Protein AF-A0A821U8U6-F1 (afdb_monomer_lite)

Secondary structure (DSSP, 8-state):
----SS-SSSS-SPP-S-TTSTTSTT---TT---S---------HHHHHHHHHHHHHHHHHTT-EEEES----S---HHHHHHHHHHTT--S-EEEEES-SS--HHHHHHHHHSTTEEEEEGGG--HHHHHHSSEEEEEHHHHHHHHHHHHHHHH---TTTTSPPPPPP-

Sequence (170 aa):
MRSKPWPQKGTGRARHKSRFGPQWKGGYKVNGPKGPTSFFYVLPKEKRIEGLCTALTVKLHQNDVHFVDSFDLPTHQPTYLQELVEDRFWGPSILFVDDTDIMPHNIMFATAKTEGFTLMPVYGLNVYSILKHTTLVLTIRALNKIEKKLLHALHSYDTQKDQPPPPDEP

Structure (mmCIF, N/CA/C/O backbone):
data_AF-A0A821U8U6-F1
#
_entry.id   AF-A0A821U8U6-F1
#
loop_
_atom_site.group_PDB
_atom_site.id
_atom_site.type_symbol
_atom_site.label_atom_id
_atom_site.label_alt_id
_atom_site.label_comp_id
_atom_site.label_asym_id
_atom_site.label_entity_id
_atom_site.label_seq_id
_atom_site.pdbx_PDB_ins_code
_atom_site.Cartn_x
_atom_site.Cartn_y
_atom_site.Cartn_z
_atom_site.occupancy
_atom_site.B_iso_or_equiv
_atom_site.auth_seq_id
_atom_site.auth_comp_id
_atom_site.auth_asym_id
_atom_site.auth_atom_id
_atom_site.pdbx_PDB_model_num
ATOM 1 N N . MET A 1 1 ? 19.363 23.523 -42.245 1.00 48.97 1 MET A N 1
ATOM 2 C CA . MET A 1 1 ? 20.259 22.466 -42.777 1.00 48.97 1 MET A CA 1
ATOM 3 C C . MET A 1 1 ? 21.262 22.022 -41.715 1.00 48.97 1 MET A C 1
ATOM 5 O O . MET A 1 1 ? 21.926 22.864 -41.121 1.00 48.97 1 MET A O 1
ATOM 9 N N . ARG A 1 2 ? 21.373 20.710 -41.454 1.00 62.66 2 ARG A N 1
ATOM 10 C CA . ARG A 1 2 ? 22.468 20.119 -40.661 1.00 62.66 2 ARG A CA 1
ATOM 11 C C . ARG A 1 2 ? 23.765 20.246 -41.468 1.00 62.66 2 ARG A C 1
ATOM 13 O O . ARG A 1 2 ? 24.048 19.388 -42.293 1.00 62.66 2 ARG A O 1
ATOM 20 N N . SER A 1 3 ? 24.509 21.331 -41.271 1.00 76.50 3 SER A N 1
ATOM 21 C CA . SER A 1 3 ? 25.796 21.533 -41.943 1.00 76.50 3 SER A CA 1
ATOM 22 C C . SER A 1 3 ? 26.953 20.990 -41.104 1.00 76.50 3 SER A C 1
ATOM 24 O O . SER A 1 3 ? 26.891 20.967 -39.868 1.00 76.50 3 SER A O 1
ATOM 26 N N . LYS A 1 4 ? 28.007 20.540 -41.787 1.00 89.00 4 LYS A N 1
ATOM 27 C CA . LYS A 1 4 ? 29.248 20.094 -41.158 1.00 89.00 4 LYS A CA 1
ATOM 28 C C . LYS A 1 4 ? 29.946 21.310 -40.529 1.00 89.00 4 LYS A C 1
ATOM 30 O O . LYS A 1 4 ? 30.098 22.310 -41.224 1.00 89.00 4 LYS A O 1
ATOM 35 N N . PRO A 1 5 ? 30.400 21.246 -39.262 1.00 90.44 5 PRO A N 1
ATOM 36 C CA . PRO A 1 5 ? 31.021 22.401 -38.609 1.00 90.44 5 PRO A CA 1
ATOM 37 C C . PRO A 1 5 ? 32.270 22.930 -39.332 1.00 90.44 5 PRO A C 1
ATOM 39 O O . PRO A 1 5 ? 32.496 24.133 -39.357 1.00 90.44 5 PRO A O 1
ATOM 42 N N . TRP A 1 6 ? 33.075 22.035 -39.915 1.00 92.62 6 TRP A N 1
ATOM 43 C CA . TRP A 1 6 ? 34.264 22.363 -40.710 1.00 92.62 6 TRP A CA 1
ATOM 44 C C . TRP A 1 6 ? 34.647 21.210 -41.657 1.00 92.62 6 TRP A C 1
ATOM 46 O O . TRP A 1 6 ? 34.217 20.069 -41.437 1.00 92.62 6 TRP A O 1
ATOM 56 N N . PRO A 1 7 ? 35.449 21.460 -42.714 1.00 92.44 7 PRO A N 1
ATOM 57 C CA . PRO A 1 7 ? 35.936 20.413 -43.615 1.00 92.44 7 PRO A CA 1
ATOM 58 C C . PRO A 1 7 ? 36.752 19.336 -42.885 1.00 92.44 7 PRO A C 1
ATOM 60 O O . PRO A 1 7 ? 37.287 19.543 -41.802 1.00 92.44 7 PRO A O 1
ATOM 63 N N . GLN A 1 8 ? 36.837 18.139 -43.478 1.00 92.56 8 GLN A N 1
ATOM 64 C CA . GLN A 1 8 ? 37.474 16.973 -42.837 1.00 92.56 8 GLN A CA 1
ATOM 65 C C . GLN A 1 8 ? 38.983 17.146 -42.599 1.00 92.56 8 GLN A C 1
ATOM 67 O O . GLN A 1 8 ? 39.540 16.504 -41.709 1.00 92.56 8 GLN A O 1
ATOM 72 N N . LYS A 1 9 ? 39.639 17.948 -43.440 1.00 94.25 9 LYS A N 1
ATOM 73 C CA . LYS A 1 9 ? 41.087 18.164 -43.486 1.00 94.25 9 LYS A CA 1
ATOM 74 C C . LYS A 1 9 ? 41.363 19.672 -43.556 1.00 94.25 9 LYS A C 1
ATOM 76 O O . LYS A 1 9 ? 40.482 20.428 -43.959 1.00 94.25 9 LYS A O 1
ATOM 81 N N . GLY A 1 10 ? 42.571 20.083 -43.171 1.00 93.81 10 GLY A N 1
ATOM 82 C CA . GLY A 1 10 ? 43.058 21.465 -43.297 1.00 93.81 10 GLY A CA 1
ATOM 83 C C . GLY A 1 10 ? 42.892 22.349 -42.055 1.00 93.81 10 GLY A C 1
ATOM 84 O O . GLY A 1 10 ? 43.559 23.367 -41.964 1.00 93.81 10 GLY A O 1
ATOM 85 N N . THR A 1 11 ? 42.067 21.964 -41.075 1.00 91.94 11 THR A N 1
ATOM 86 C CA . THR A 1 11 ? 41.800 22.805 -39.888 1.00 91.94 11 THR A CA 1
ATOM 87 C C . THR A 1 11 ? 42.586 22.427 -38.632 1.00 91.94 11 THR A C 1
ATOM 89 O O . THR A 1 11 ? 42.531 23.165 -37.655 1.00 91.94 11 THR A O 1
ATOM 92 N N . GLY A 1 12 ? 43.252 21.266 -38.595 1.00 93.56 12 GLY A N 1
ATOM 93 C CA . GLY A 1 12 ? 43.961 20.768 -37.401 1.00 93.56 12 GLY A CA 1
ATOM 94 C C . GLY A 1 12 ? 43.062 20.399 -36.206 1.00 93.56 12 GLY A C 1
ATOM 95 O O . GLY A 1 12 ? 43.561 19.979 -35.168 1.00 93.56 12 GLY A O 1
ATOM 96 N N . ARG A 1 13 ? 41.733 20.530 -36.334 1.00 94.00 13 ARG A N 1
ATOM 97 C CA . ARG A 1 13 ? 40.751 20.235 -35.274 1.00 94.00 13 ARG A CA 1
ATOM 98 C C . ARG A 1 13 ? 40.264 18.785 -35.339 1.00 94.00 13 ARG A C 1
ATOM 100 O O . ARG A 1 13 ? 40.350 18.130 -36.380 1.00 94.00 13 ARG A O 1
ATOM 107 N N . ALA A 1 14 ? 39.658 18.313 -34.246 1.00 92.62 14 ALA A N 1
ATOM 108 C CA . ALA A 1 14 ? 38.955 17.031 -34.215 1.00 92.62 14 ALA A CA 1
ATOM 109 C C . ALA A 1 14 ? 37.883 16.943 -35.320 1.00 92.62 14 ALA A C 1
ATOM 111 O O . ALA A 1 14 ? 37.285 17.938 -35.736 1.00 92.62 14 ALA A O 1
ATOM 112 N N . ARG A 1 15 ? 37.646 15.737 -35.836 1.00 93.62 15 ARG A N 1
ATOM 113 C CA . ARG A 1 15 ? 36.737 15.505 -36.966 1.00 93.62 15 ARG A CA 1
ATOM 114 C C . ARG A 1 15 ? 35.298 15.397 -36.464 1.00 93.62 15 ARG A C 1
ATOM 116 O O . ARG A 1 15 ? 34.978 14.473 -35.725 1.00 93.62 15 ARG A O 1
ATOM 123 N N . HIS A 1 16 ? 34.407 16.280 -36.922 1.00 92.44 16 HIS A N 1
ATOM 124 C CA . HIS A 1 16 ? 32.980 16.210 -36.588 1.00 92.44 16 HIS A CA 1
ATOM 125 C C . HIS A 1 16 ? 32.098 16.245 -37.833 1.00 92.44 16 HIS A C 1
ATOM 127 O O . HIS A 1 16 ? 32.326 17.012 -38.767 1.00 92.44 16 HIS A O 1
ATOM 133 N N . LYS A 1 17 ? 31.054 15.411 -37.825 1.00 89.81 17 LYS A N 1
ATOM 134 C CA . LYS A 1 17 ? 30.026 15.364 -38.874 1.00 89.81 17 LYS A CA 1
ATOM 135 C C . LYS A 1 17 ? 28.857 16.313 -38.586 1.00 89.81 17 LYS A C 1
ATOM 137 O O . LYS A 1 17 ? 28.259 16.836 -39.515 1.00 89.81 17 LYS A O 1
ATOM 142 N N . SER A 1 18 ? 28.541 16.541 -37.309 1.00 88.69 18 SER A N 1
ATOM 143 C CA . SER A 1 18 ? 27.433 17.389 -36.854 1.00 88.69 18 SER A CA 1
ATOM 144 C C . SER A 1 18 ? 27.785 18.078 -35.535 1.00 88.69 18 SER A C 1
ATOM 146 O O . SER A 1 18 ? 28.498 17.497 -34.715 1.00 88.69 18 SER A O 1
ATOM 148 N N . ARG A 1 19 ? 27.253 19.289 -35.324 1.00 88.12 19 ARG A N 1
ATOM 149 C CA . ARG A 1 19 ? 27.384 20.061 -34.071 1.00 88.12 19 ARG A CA 1
ATOM 150 C C . ARG A 1 19 ? 26.462 19.593 -32.941 1.00 88.12 19 ARG A C 1
ATOM 152 O O . ARG A 1 19 ? 26.606 20.049 -31.821 1.00 88.12 19 ARG A O 1
ATOM 159 N N . PHE A 1 20 ? 25.506 18.713 -33.242 1.00 89.75 20 PHE A N 1
ATOM 160 C CA . PHE A 1 20 ? 24.545 18.198 -32.260 1.00 89.75 20 PHE A CA 1
ATOM 161 C C . PHE A 1 20 ? 24.965 16.853 -31.657 1.00 89.75 20 PHE A C 1
ATOM 163 O O . PHE A 1 20 ? 24.192 16.277 -30.905 1.00 89.75 20 PHE A O 1
ATOM 170 N N . GLY A 1 21 ? 26.139 16.320 -32.018 1.00 90.38 21 GLY A N 1
ATOM 171 C CA . GLY A 1 21 ? 26.635 15.051 -31.475 1.00 90.38 21 GLY A CA 1
ATOM 172 C C . GLY A 1 21 ? 26.774 15.074 -29.945 1.00 90.38 21 GLY A C 1
ATOM 173 O O . GLY A 1 21 ? 26.917 16.153 -29.375 1.00 90.38 21 GLY A O 1
ATOM 174 N N . PRO A 1 22 ? 26.780 13.911 -29.276 1.00 93.31 22 PRO A N 1
ATOM 175 C CA . PRO A 1 22 ? 26.769 13.819 -27.815 1.00 93.31 22 PRO A CA 1
ATOM 176 C C . PRO A 1 22 ? 28.032 14.383 -27.158 1.00 93.31 22 PRO A C 1
ATOM 178 O O . PRO A 1 22 ? 28.018 14.729 -25.985 1.00 93.31 22 PRO A O 1
ATOM 181 N N . GLN A 1 23 ? 29.124 14.491 -27.917 1.00 91.62 23 GLN A N 1
ATOM 182 C CA . GLN A 1 23 ? 30.379 15.083 -27.467 1.00 91.62 23 GLN A CA 1
ATOM 183 C C . GLN A 1 23 ? 30.345 16.620 -27.398 1.00 91.62 23 GLN A C 1
ATOM 185 O O . GLN A 1 23 ? 31.275 17.231 -26.882 1.00 91.62 23 GLN A O 1
ATOM 190 N N . TRP A 1 24 ? 29.315 17.258 -27.961 1.00 91.69 24 TRP A N 1
ATOM 191 C CA . TRP A 1 24 ? 29.155 18.710 -27.954 1.00 91.69 24 TRP A CA 1
ATOM 192 C C . TRP A 1 24 ? 28.317 19.170 -26.759 1.00 91.69 24 TRP A C 1
ATOM 194 O O . TRP A 1 24 ? 27.338 18.525 -26.382 1.00 91.69 24 TRP A O 1
ATOM 204 N N . LYS A 1 25 ? 28.643 20.343 -26.202 1.00 91.12 25 LYS A N 1
ATOM 205 C CA . LYS A 1 25 ? 27.812 20.998 -25.182 1.00 91.12 25 LYS A CA 1
ATOM 206 C C . LYS A 1 25 ? 26.441 21.340 -25.785 1.00 91.12 25 LYS A C 1
ATOM 208 O O . LYS A 1 25 ? 26.375 22.059 -26.778 1.00 91.12 25 LYS A O 1
ATOM 213 N N . GLY A 1 26 ? 25.363 20.814 -25.199 1.00 89.56 26 GLY A N 1
ATOM 214 C CA . GLY A 1 26 ? 23.999 20.947 -25.737 1.00 89.56 26 GLY A CA 1
ATOM 215 C C . GLY A 1 26 ? 23.667 19.993 -26.896 1.00 89.56 26 GLY A C 1
ATOM 216 O O . GLY A 1 26 ? 22.674 20.201 -27.590 1.00 89.56 26 GLY A O 1
ATOM 217 N N . GLY A 1 27 ? 24.497 18.971 -27.135 1.00 90.62 27 GLY A N 1
ATOM 218 C CA . GLY A 1 27 ? 24.205 17.884 -28.071 1.00 90.62 27 GLY A CA 1
ATOM 219 C C . GLY A 1 27 ? 23.151 16.896 -27.554 1.00 90.62 27 GLY A C 1
ATOM 220 O O . GLY A 1 27 ? 22.676 16.999 -26.423 1.00 90.62 27 GLY A O 1
ATOM 221 N N . TYR A 1 28 ? 22.774 15.918 -28.382 1.00 90.38 28 TYR A N 1
ATOM 222 C CA . TYR A 1 28 ? 21.805 14.893 -27.980 1.00 90.38 28 TYR A CA 1
ATOM 223 C C . TYR A 1 28 ? 22.389 13.918 -26.947 1.00 90.38 28 TYR A C 1
ATOM 225 O O . TYR A 1 28 ? 23.572 13.583 -26.976 1.00 90.38 28 TYR A O 1
ATOM 233 N N . LYS A 1 29 ? 21.536 13.395 -26.061 1.00 92.06 29 LYS A N 1
ATOM 234 C CA . LYS A 1 29 ? 21.890 12.329 -25.114 1.00 92.06 29 LYS A CA 1
ATOM 235 C C . LYS A 1 29 ? 21.738 10.968 -25.803 1.00 92.06 29 LYS A C 1
ATOM 237 O O . LYS A 1 29 ? 20.644 10.643 -26.246 1.00 92.06 29 LYS A O 1
ATOM 242 N N . VAL A 1 30 ? 22.820 10.183 -25.905 1.00 91.81 30 VAL A N 1
ATOM 243 C CA . VAL A 1 30 ? 22.817 8.876 -26.610 1.00 91.81 30 VAL A CA 1
ATOM 244 C C . VAL A 1 30 ? 21.866 7.882 -25.941 1.00 91.81 30 VAL A C 1
ATOM 246 O O . VAL A 1 30 ? 20.974 7.343 -26.589 1.00 91.81 30 VAL A O 1
ATOM 249 N N . ASN A 1 31 ? 22.022 7.700 -24.628 1.00 92.00 31 ASN A N 1
ATOM 250 C CA . ASN A 1 31 ? 21.205 6.801 -23.815 1.00 92.00 31 ASN A CA 1
ATOM 251 C C . ASN A 1 31 ? 20.353 7.633 -22.850 1.00 92.00 31 ASN A C 1
ATOM 253 O O . ASN A 1 31 ? 20.643 7.747 -21.659 1.00 92.00 31 ASN A O 1
ATOM 257 N N . GLY A 1 32 ? 19.351 8.314 -23.400 1.00 90.94 32 GLY A N 1
ATOM 258 C CA . GLY A 1 32 ? 18.317 9.000 -22.628 1.00 90.94 32 GLY A CA 1
ATOM 259 C C . GLY A 1 32 ? 17.036 8.167 -22.528 1.00 90.94 32 GLY A C 1
ATOM 260 O O . GLY A 1 32 ? 16.863 7.224 -23.304 1.00 90.94 32 GLY A O 1
ATOM 261 N N . PRO A 1 33 ? 16.120 8.520 -21.611 1.00 93.38 33 PRO A N 1
ATOM 262 C CA . PRO A 1 33 ? 14.768 7.974 -21.638 1.00 93.38 33 PRO A CA 1
ATOM 263 C C . PRO A 1 33 ? 14.125 8.305 -22.992 1.00 93.38 33 PRO A C 1
ATOM 265 O O . PRO A 1 33 ? 14.164 9.451 -23.440 1.00 93.38 33 PRO A O 1
ATOM 268 N N . LYS A 1 34 ? 13.581 7.290 -23.670 1.00 88.19 34 LYS A N 1
ATOM 269 C CA . LYS A 1 34 ? 13.085 7.408 -25.054 1.00 88.19 34 LYS A CA 1
ATOM 270 C C . LYS A 1 34 ? 11.612 7.835 -25.161 1.00 88.19 34 LYS A C 1
ATOM 272 O O . LYS A 1 34 ? 11.053 7.803 -26.249 1.00 88.19 34 LYS A O 1
ATOM 277 N N . GLY A 1 35 ? 10.994 8.250 -24.059 1.00 89.75 35 GLY A N 1
ATOM 278 C CA . GLY A 1 35 ? 9.573 8.587 -23.973 1.00 89.75 35 GLY A CA 1
ATOM 279 C C . GLY A 1 35 ? 8.983 8.116 -22.642 1.00 89.75 35 GLY A C 1
ATOM 280 O O . GLY A 1 35 ? 9.745 7.696 -21.765 1.00 89.75 35 GLY A O 1
ATOM 281 N N . PRO A 1 36 ? 7.652 8.174 -22.475 1.00 94.12 36 PRO A N 1
ATOM 282 C CA . PRO A 1 36 ? 6.999 7.589 -21.314 1.00 94.12 36 PRO A CA 1
ATOM 283 C C . PRO A 1 36 ? 7.124 6.061 -21.369 1.00 94.12 36 PRO A C 1
ATOM 285 O O . PRO A 1 36 ? 6.705 5.426 -22.334 1.00 94.12 36 PRO A O 1
ATOM 288 N N . THR A 1 37 ? 7.718 5.466 -20.338 1.00 92.50 37 THR A N 1
ATOM 289 C CA . THR A 1 37 ? 7.844 4.010 -20.197 1.00 92.50 37 THR A CA 1
ATOM 290 C C . THR A 1 37 ? 6.854 3.503 -19.156 1.00 92.50 37 THR A C 1
ATOM 292 O O . THR A 1 37 ? 6.904 3.937 -18.005 1.00 92.50 37 THR A O 1
ATOM 295 N N . SER A 1 38 ? 5.978 2.571 -19.535 1.00 94.06 38 SER A N 1
ATOM 296 C CA . SER A 1 38 ? 5.085 1.877 -18.602 1.00 94.06 38 SER A CA 1
ATOM 297 C C . SER A 1 38 ? 5.755 0.624 -18.037 1.00 94.06 38 SER A C 1
ATOM 299 O O . SER A 1 38 ? 6.229 -0.213 -18.801 1.00 94.06 38 SER A O 1
ATOM 301 N N . PHE A 1 39 ? 5.718 0.451 -16.716 1.00 94.88 39 PHE A N 1
ATOM 302 C CA . PHE A 1 39 ? 6.197 -0.755 -16.021 1.00 94.88 39 PHE A CA 1
ATOM 303 C C . PHE A 1 39 ? 5.043 -1.696 -15.637 1.00 94.88 39 PHE A C 1
ATOM 305 O O . PHE A 1 39 ? 5.064 -2.321 -14.581 1.00 94.88 39 PHE A O 1
ATOM 312 N N . PHE A 1 40 ? 3.993 -1.750 -16.458 1.00 96.19 40 PHE A N 1
ATOM 313 C CA . PHE A 1 40 ? 2.806 -2.552 -16.174 1.00 96.19 40 PHE A CA 1
ATOM 314 C C . PHE A 1 40 ? 3.070 -4.039 -16.434 1.00 96.19 40 PHE A C 1
ATOM 316 O O . PHE A 1 40 ? 3.490 -4.417 -17.526 1.00 96.19 40 PHE A O 1
ATOM 323 N N . TYR A 1 41 ? 2.777 -4.876 -15.443 1.00 96.44 41 TYR A N 1
ATOM 324 C CA . TYR A 1 41 ? 2.709 -6.327 -15.578 1.00 96.44 41 TYR A CA 1
ATOM 325 C C . TYR A 1 41 ? 1.707 -6.886 -14.561 1.00 96.44 41 TYR A C 1
ATOM 327 O O . TYR A 1 41 ? 1.492 -6.299 -13.498 1.00 96.44 41 TYR A O 1
ATOM 335 N N . VAL A 1 42 ? 1.073 -8.014 -14.887 1.00 95.50 42 VAL A N 1
ATOM 336 C CA . VAL A 1 42 ? 0.065 -8.652 -14.028 1.00 95.50 42 VAL A CA 1
ATOM 337 C C . VAL A 1 42 ? 0.672 -9.870 -13.344 1.00 95.50 42 VAL A C 1
ATOM 339 O O . VAL A 1 42 ? 1.208 -10.758 -14.000 1.00 95.50 42 VAL A O 1
ATOM 342 N N . LEU A 1 43 ? 0.560 -9.924 -12.017 1.00 94.88 43 LEU A N 1
ATOM 343 C CA . LEU A 1 43 ? 0.967 -11.086 -11.230 1.00 94.88 43 LEU A CA 1
ATOM 344 C C . LEU A 1 43 ? -0.086 -12.207 -11.303 1.00 94.88 43 LEU A C 1
ATOM 346 O O . LEU A 1 43 ? -1.292 -11.914 -11.247 1.00 94.88 43 LEU A O 1
ATOM 350 N N . PRO A 1 44 ? 0.341 -13.487 -11.325 1.00 93.06 44 PRO A N 1
ATOM 351 C CA . PRO A 1 44 ? -0.565 -14.622 -11.194 1.00 93.06 44 PRO A CA 1
ATOM 352 C C . PRO A 1 44 ? -1.495 -14.466 -9.987 1.00 93.06 44 PRO A C 1
ATOM 354 O O . PRO A 1 44 ? -1.104 -13.957 -8.933 1.00 93.06 44 PRO A O 1
ATOM 357 N N . LYS A 1 45 ? -2.751 -14.893 -10.141 1.00 90.38 45 LYS A N 1
ATOM 358 C CA . LYS A 1 45 ? -3.775 -14.792 -9.089 1.00 90.38 45 LYS A CA 1
ATOM 359 C C . LYS A 1 45 ? -3.336 -15.503 -7.803 1.00 90.38 45 LYS A C 1
ATOM 361 O O . LYS A 1 45 ? -3.448 -14.918 -6.732 1.00 90.38 45 LYS A O 1
ATOM 366 N N . GLU A 1 46 ? -2.772 -16.701 -7.930 1.00 90.88 46 GLU A N 1
ATOM 367 C CA . GLU A 1 46 ? -2.258 -17.519 -6.821 1.00 90.88 46 GLU A CA 1
ATOM 368 C C . GLU A 1 46 ? -1.237 -16.749 -5.972 1.00 90.88 46 GLU A C 1
ATOM 370 O O . GLU A 1 46 ? -1.391 -16.645 -4.759 1.00 90.88 46 GLU A O 1
ATOM 375 N N . LYS A 1 47 ? -0.260 -16.094 -6.616 1.00 94.19 47 LYS A N 1
ATOM 376 C CA . LYS A 1 47 ? 0.774 -15.305 -5.927 1.00 94.19 47 LYS A CA 1
ATOM 377 C C . LYS A 1 47 ? 0.207 -14.100 -5.182 1.00 94.19 47 LYS A C 1
ATOM 379 O O . LYS A 1 47 ? 0.690 -13.753 -4.108 1.00 94.19 47 LYS A O 1
ATOM 384 N N . ARG A 1 48 ? -0.836 -13.465 -5.725 1.00 94.50 48 ARG A N 1
ATOM 385 C CA . ARG A 1 48 ? -1.530 -12.357 -5.048 1.00 94.50 48 ARG A CA 1
ATOM 386 C C . ARG A 1 48 ? -2.285 -12.831 -3.806 1.00 94.50 48 ARG A C 1
ATOM 388 O O . ARG A 1 48 ? -2.259 -12.141 -2.792 1.00 94.50 48 ARG A O 1
ATOM 395 N N . ILE A 1 49 ? -2.927 -13.998 -3.880 1.00 94.75 49 ILE A N 1
ATOM 396 C CA . ILE A 1 49 ? -3.640 -14.610 -2.749 1.00 94.75 49 ILE A CA 1
ATOM 397 C C . ILE A 1 49 ? -2.645 -15.024 -1.661 1.00 94.75 49 ILE A C 1
ATOM 399 O O . ILE A 1 49 ? -2.818 -14.642 -0.508 1.00 94.75 49 ILE A O 1
ATOM 403 N N . GLU A 1 50 ? -1.574 -15.727 -2.037 1.00 95.25 50 GLU A N 1
ATOM 404 C CA . GLU A 1 50 ? -0.493 -16.145 -1.136 1.00 95.25 50 GLU A CA 1
ATOM 405 C C . GLU A 1 50 ? 0.115 -14.946 -0.394 1.00 95.25 50 GLU A C 1
ATOM 407 O O . GLU A 1 50 ? 0.278 -14.982 0.826 1.00 95.25 50 GLU A O 1
ATOM 412 N N . GLY A 1 51 ? 0.371 -13.842 -1.106 1.00 96.56 51 GLY A N 1
ATOM 413 C CA . GLY A 1 51 ? 0.857 -12.603 -0.500 1.00 96.56 51 GLY A CA 1
ATOM 414 C C . GLY A 1 51 ? -0.115 -12.003 0.520 1.00 96.56 51 GLY A C 1
ATOM 415 O O . GLY A 1 51 ? 0.320 -11.530 1.569 1.00 96.56 51 GLY A O 1
ATOM 416 N N . LEU A 1 52 ? -1.426 -12.058 0.261 1.00 96.44 52 LEU A N 1
ATOM 417 C CA . LEU A 1 52 ? -2.433 -11.560 1.201 1.00 96.44 52 LEU A CA 1
ATOM 418 C C . LEU A 1 52 ? -2.537 -12.445 2.452 1.00 96.44 52 LEU A C 1
ATOM 420 O O . LEU A 1 52 ? -2.522 -11.920 3.563 1.00 96.44 52 LEU A O 1
ATOM 424 N N . CYS A 1 53 ? -2.570 -13.771 2.287 1.00 96.44 53 CYS A N 1
ATOM 425 C CA . CYS A 1 53 ? -2.548 -14.718 3.406 1.00 96.44 53 CYS A CA 1
ATOM 426 C C . CYS A 1 53 ? -1.294 -14.533 4.270 1.00 96.44 53 CYS A C 1
ATOM 428 O O . CYS A 1 53 ? -1.382 -14.494 5.497 1.00 96.44 53 CYS A O 1
ATOM 430 N N . THR A 1 54 ? -0.135 -14.357 3.632 1.00 97.44 54 THR A N 1
ATOM 431 C CA . THR A 1 54 ? 1.136 -14.127 4.326 1.00 97.44 54 THR A CA 1
ATOM 432 C C . THR A 1 54 ? 1.104 -12.821 5.114 1.00 97.44 54 THR A C 1
ATOM 434 O O . THR A 1 54 ? 1.458 -12.814 6.287 1.00 97.44 54 THR A O 1
ATOM 437 N N . ALA A 1 55 ? 0.624 -11.726 4.516 1.00 97.50 55 ALA A N 1
ATOM 438 C CA . ALA A 1 55 ? 0.527 -10.434 5.196 1.00 97.50 55 ALA A CA 1
ATOM 439 C C . ALA A 1 55 ? -0.375 -10.492 6.441 1.00 97.50 55 ALA A C 1
ATOM 441 O O . ALA A 1 55 ? 0.002 -9.982 7.495 1.00 97.50 55 ALA A O 1
ATOM 442 N N . LEU A 1 56 ? -1.534 -11.155 6.342 1.00 96.75 56 LEU A N 1
ATOM 443 C CA . LEU A 1 56 ? -2.437 -11.363 7.479 1.00 96.75 56 LEU A CA 1
ATOM 444 C C . LEU A 1 56 ? -1.799 -12.242 8.564 1.00 96.75 56 LEU A C 1
ATOM 446 O O . LEU A 1 56 ? -1.888 -11.919 9.745 1.00 96.75 56 LEU A O 1
ATOM 450 N N . THR A 1 57 ? -1.108 -13.313 8.165 1.00 97.44 57 THR A N 1
ATOM 451 C CA . THR A 1 57 ? -0.410 -14.221 9.091 1.00 97.44 57 THR A CA 1
ATOM 452 C C . THR A 1 57 ? 0.700 -13.499 9.849 1.00 97.44 57 THR A C 1
ATOM 454 O O . THR A 1 57 ? 0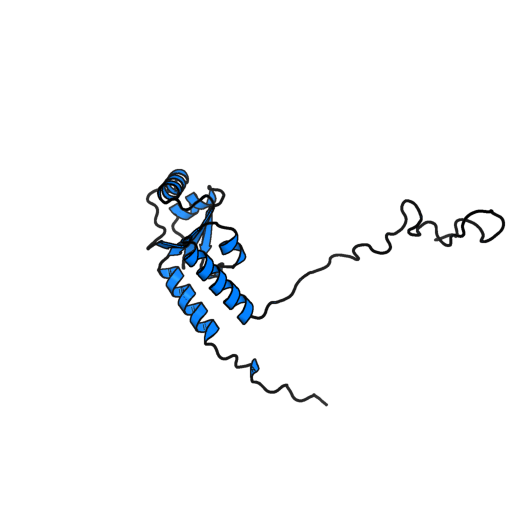.820 -13.656 11.061 1.00 97.44 57 THR A O 1
ATOM 457 N N . VAL A 1 58 ? 1.491 -12.673 9.156 1.00 97.81 58 VAL A N 1
ATOM 458 C CA . VAL A 1 58 ? 2.563 -11.877 9.768 1.00 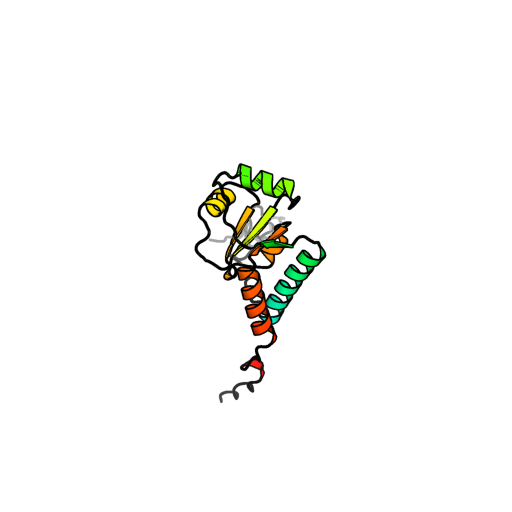97.81 58 VAL A CA 1
ATOM 459 C C . VAL A 1 58 ? 1.990 -10.899 10.786 1.00 97.81 58 VAL A C 1
ATOM 461 O O . VAL A 1 58 ? 2.472 -10.864 11.914 1.00 97.81 58 VAL A O 1
ATOM 464 N N . LYS A 1 59 ? 0.931 -10.163 10.428 1.00 97.19 59 LYS A N 1
ATOM 465 C CA . LYS A 1 59 ? 0.280 -9.237 11.359 1.00 97.19 59 LYS A CA 1
ATOM 466 C C . LYS A 1 59 ? -0.264 -9.953 12.592 1.00 97.19 59 LYS A C 1
ATOM 468 O O . LYS A 1 59 ? -0.092 -9.462 13.702 1.00 97.19 59 LYS A O 1
ATOM 473 N N . LEU A 1 60 ? -0.869 -11.128 12.418 1.00 96.94 60 LEU A N 1
ATOM 474 C CA . LEU A 1 60 ? -1.355 -11.926 13.540 1.00 96.94 60 LEU A CA 1
ATOM 475 C C . LEU A 1 60 ? -0.202 -12.392 14.441 1.00 96.94 60 LEU A C 1
ATOM 477 O O . LEU A 1 60 ? -0.279 -12.247 15.654 1.00 96.94 60 LEU A O 1
ATOM 481 N N . HIS A 1 61 ? 0.886 -12.899 13.857 1.00 97.69 61 HIS A N 1
ATOM 482 C CA . HIS A 1 61 ? 2.061 -13.355 14.605 1.00 97.69 61 HIS A CA 1
ATOM 483 C C . HIS A 1 61 ? 2.772 -12.210 15.349 1.00 97.69 61 HIS A C 1
ATOM 485 O O . HIS A 1 61 ? 3.407 -12.431 16.378 1.00 97.69 61 HIS A O 1
ATOM 491 N N . GLN A 1 62 ? 2.683 -10.983 14.836 1.00 96.56 62 GLN A N 1
ATOM 492 C CA . GLN A 1 62 ? 3.206 -9.779 15.487 1.00 96.56 62 GLN A CA 1
ATOM 493 C C . GLN A 1 62 ? 2.275 -9.231 16.582 1.00 96.56 62 GLN A C 1
ATOM 495 O O . GLN A 1 62 ? 2.678 -8.332 17.307 1.00 96.56 62 GLN A O 1
ATOM 500 N N . ASN A 1 63 ? 1.078 -9.807 16.755 1.00 96.00 63 ASN A N 1
ATOM 501 C CA . ASN A 1 63 ? -0.007 -9.284 17.595 1.00 96.00 63 ASN A CA 1
ATOM 502 C C . ASN A 1 63 ? -0.523 -7.897 17.159 1.00 96.00 63 ASN A C 1
ATOM 504 O O . ASN A 1 63 ? -1.137 -7.188 17.949 1.00 96.00 63 ASN A O 1
ATOM 508 N N . ASP A 1 64 ? -0.342 -7.559 15.881 1.00 96.50 64 ASP A N 1
ATOM 509 C CA . ASP A 1 64 ? -0.739 -6.289 15.259 1.00 96.50 64 ASP A CA 1
ATOM 510 C C . ASP A 1 64 ? -2.138 -6.362 14.606 1.00 96.50 64 ASP A C 1
ATOM 512 O O . ASP A 1 64 ? -2.519 -5.495 13.814 1.00 96.50 64 ASP A O 1
ATOM 516 N N . VAL A 1 65 ? -2.902 -7.429 14.865 1.00 96.69 65 VAL A N 1
ATOM 517 C CA . VAL A 1 65 ? -4.291 -7.580 14.400 1.00 96.69 65 VAL A CA 1
ATOM 518 C C . VAL A 1 65 ? -5.230 -7.568 15.588 1.00 96.69 65 VAL A C 1
ATOM 520 O O . VAL A 1 65 ? -5.060 -8.339 16.533 1.00 96.69 65 VAL A O 1
ATOM 523 N N . HIS A 1 66 ? -6.280 -6.760 15.494 1.00 96.75 66 HIS A N 1
ATOM 524 C CA . HIS A 1 66 ? -7.350 -6.725 16.479 1.00 96.75 66 HIS A CA 1
ATOM 525 C C . HIS A 1 66 ? -8.712 -6.903 15.817 1.00 96.75 66 HIS A C 1
ATOM 527 O O . HIS A 1 66 ? -8.972 -6.400 14.723 1.00 96.75 66 HIS A O 1
ATOM 533 N N . PHE A 1 67 ? -9.593 -7.617 16.511 1.00 96.25 67 PHE A N 1
ATOM 534 C CA . PHE A 1 67 ? -10.950 -7.893 16.061 1.00 96.25 67 PHE A CA 1
ATOM 535 C C . PHE A 1 67 ? -11.940 -7.118 16.920 1.00 96.25 67 PHE A C 1
ATOM 537 O O . PHE A 1 67 ? -11.809 -7.087 18.144 1.00 96.25 67 PHE A O 1
ATOM 544 N N . VAL A 1 68 ? -12.920 -6.489 16.278 1.00 95.50 68 VAL A N 1
ATOM 545 C CA . VAL A 1 68 ? -13.978 -5.727 16.950 1.00 95.50 68 VAL A CA 1
ATOM 546 C C . VAL A 1 68 ? -15.352 -6.118 16.416 1.00 95.50 68 VAL A C 1
ATOM 548 O O . VAL A 1 68 ? -15.490 -6.565 15.278 1.00 95.50 68 VAL A O 1
ATOM 551 N N . ASP A 1 69 ? -16.391 -5.930 17.225 1.00 93.69 69 ASP A N 1
ATOM 552 C CA . ASP A 1 69 ? -17.762 -6.241 16.807 1.00 93.69 69 ASP A CA 1
ATOM 553 C C . ASP A 1 69 ? -18.305 -5.213 15.810 1.00 93.69 69 ASP A C 1
ATOM 555 O O . ASP A 1 69 ? -18.932 -5.567 14.809 1.00 93.69 69 ASP A O 1
ATOM 559 N N . SER A 1 70 ? -18.059 -3.929 16.083 1.00 93.06 70 SER A N 1
ATOM 560 C CA . SER A 1 70 ? -18.542 -2.803 15.286 1.00 93.06 70 SER A CA 1
ATOM 561 C C . SER A 1 70 ? -17.617 -1.591 15.405 1.00 93.06 70 SER A C 1
ATOM 563 O O . SER A 1 70 ? -16.798 -1.495 16.322 1.00 93.06 70 SER A O 1
ATOM 565 N N . PHE A 1 71 ? -17.774 -0.655 14.469 1.00 93.62 71 PHE A N 1
ATOM 566 C CA . PHE A 1 71 ? -17.079 0.632 14.446 1.00 93.62 71 PHE A CA 1
ATOM 567 C C . PHE A 1 71 ? -17.959 1.802 14.910 1.00 93.62 71 PHE A C 1
ATOM 569 O O . PHE A 1 71 ? -17.735 2.956 14.534 1.00 93.62 71 PHE A O 1
ATOM 576 N N . ASP A 1 72 ? -18.963 1.515 15.735 1.00 92.81 72 ASP A N 1
ATOM 577 C CA . ASP A 1 72 ? -19.839 2.538 16.289 1.00 92.81 72 ASP A CA 1
ATOM 578 C C . ASP A 1 72 ? -19.127 3.281 17.425 1.00 92.81 72 ASP A C 1
ATOM 580 O O . ASP A 1 72 ? -18.908 2.757 18.516 1.00 92.81 72 ASP A O 1
ATOM 584 N N . LEU A 1 73 ? -18.744 4.529 17.150 1.00 93.56 73 LEU A N 1
ATOM 585 C CA . LEU A 1 73 ? -18.151 5.422 18.143 1.00 93.56 73 LEU A CA 1
ATOM 586 C C . LEU A 1 73 ? -19.237 6.273 18.810 1.00 93.56 73 LEU A C 1
ATOM 588 O O . LEU A 1 73 ? -20.140 6.747 18.116 1.00 93.56 73 LEU A O 1
ATOM 592 N N . PRO A 1 74 ? -19.124 6.570 20.116 1.00 93.50 74 PRO A N 1
ATOM 593 C CA . PRO A 1 74 ? -20.072 7.437 20.816 1.00 93.50 74 PRO A CA 1
ATOM 594 C C . PRO A 1 74 ? -19.996 8.897 20.351 1.00 93.50 74 PRO A C 1
ATOM 596 O O . PRO A 1 74 ? -20.976 9.630 20.446 1.00 93.50 74 PRO A O 1
ATOM 599 N N . THR A 1 75 ? -18.837 9.328 19.845 1.00 93.69 75 THR A N 1
ATOM 600 C CA . THR A 1 75 ? -18.578 10.714 19.454 1.00 93.69 75 THR A CA 1
ATOM 601 C C . THR A 1 75 ? -17.836 10.773 18.118 1.00 93.69 75 THR A C 1
ATOM 603 O O . THR A 1 75 ? -17.114 9.850 17.754 1.00 93.69 75 THR A O 1
ATOM 606 N N . HIS A 1 76 ? -18.011 11.872 17.382 1.00 92.50 76 HIS A N 1
ATOM 607 C CA . HIS A 1 76 ? -17.390 12.113 16.068 1.00 92.50 76 HIS A CA 1
ATOM 608 C C . HIS A 1 76 ? -16.033 12.843 16.153 1.00 92.50 76 HIS A C 1
ATOM 610 O O . HIS A 1 76 ? -15.461 13.239 15.134 1.00 92.50 76 HIS A O 1
ATOM 616 N N . GLN A 1 77 ? -15.552 13.111 17.369 1.00 94.00 77 GLN A N 1
ATOM 617 C CA . GLN A 1 77 ? -14.321 13.858 17.609 1.00 94.00 77 GLN A CA 1
ATOM 618 C C . GLN A 1 77 ? -13.103 12.947 17.382 1.00 94.00 77 GLN A C 1
ATOM 620 O O . GLN A 1 77 ? -13.077 11.837 17.913 1.00 94.00 77 GLN A O 1
ATOM 625 N N . PRO A 1 78 ? -12.081 13.404 16.634 1.00 94.25 78 PRO A N 1
ATOM 626 C CA . PRO A 1 78 ? -10.883 12.608 16.367 1.00 94.25 78 PRO A CA 1
ATOM 627 C C . PRO A 1 78 ? -10.042 12.357 17.624 1.00 94.25 78 PRO A C 1
ATOM 629 O O . PRO A 1 78 ? -9.393 11.320 17.714 1.00 94.25 78 PRO A O 1
ATOM 632 N N . THR A 1 79 ? -10.098 13.264 18.605 1.00 94.75 79 THR A N 1
ATOM 633 C CA . THR A 1 79 ? -9.394 13.144 19.892 1.00 94.75 79 THR A CA 1
ATOM 634 C C . THR A 1 79 ? -9.808 11.887 20.644 1.00 94.75 79 THR A C 1
ATOM 636 O O . THR A 1 79 ? -8.952 11.136 21.084 1.00 94.75 79 THR A O 1
ATOM 639 N N . TYR A 1 80 ? -11.110 11.588 20.684 1.00 94.69 80 TYR A N 1
ATOM 640 C CA . TYR A 1 80 ? -11.624 10.377 21.323 1.00 94.69 80 TYR A CA 1
ATOM 641 C C . TYR A 1 80 ? -11.041 9.100 20.703 1.00 94.69 80 TYR A C 1
ATOM 643 O O . TYR A 1 80 ? -10.704 8.153 21.407 1.00 94.69 80 TYR A O 1
ATOM 651 N N . LEU A 1 81 ? -10.913 9.062 19.372 1.00 94.31 81 LEU A N 1
ATOM 652 C CA . LEU A 1 81 ? -10.345 7.902 18.689 1.00 94.31 81 LEU A CA 1
ATOM 653 C C . LEU A 1 81 ? -8.830 7.806 18.921 1.00 94.31 81 LEU A C 1
ATOM 655 O O . LEU A 1 81 ? -8.327 6.700 19.075 1.00 94.31 81 LEU A O 1
ATOM 659 N N . GLN A 1 82 ? -8.118 8.934 18.982 1.00 94.19 82 GLN A N 1
ATOM 660 C CA . GLN A 1 82 ? -6.690 8.970 19.315 1.00 94.19 82 GLN A CA 1
ATOM 661 C C . GLN A 1 82 ? -6.424 8.471 20.739 1.00 94.19 82 GLN A C 1
ATOM 663 O O . GLN A 1 82 ? -5.612 7.568 20.907 1.00 94.19 82 GLN A O 1
ATOM 668 N N . GLU A 1 83 ? -7.164 8.970 21.731 1.00 94.81 83 GLU A N 1
ATOM 669 C CA . GLU A 1 83 ? -7.081 8.515 23.127 1.00 94.81 83 GLU A CA 1
ATOM 670 C C . GLU A 1 83 ? -7.360 7.008 23.229 1.00 94.81 83 GLU A C 1
ATOM 672 O O . GLU A 1 83 ? -6.576 6.263 23.807 1.00 94.81 83 GLU A O 1
ATOM 677 N N . LEU A 1 84 ? -8.413 6.520 22.560 1.00 94.19 84 LEU A N 1
ATOM 678 C CA . LEU A 1 84 ? -8.746 5.092 22.524 1.00 94.19 84 LEU A CA 1
ATOM 679 C C . LEU A 1 84 ? -7.623 4.236 21.919 1.00 94.19 84 LEU A C 1
ATOM 681 O O . LEU A 1 84 ? -7.415 3.097 22.337 1.00 94.19 84 LEU A O 1
ATOM 685 N N . VAL A 1 85 ? -6.927 4.755 20.910 1.00 94.38 85 VAL A N 1
ATOM 686 C CA . VAL A 1 85 ? -5.802 4.083 20.250 1.00 94.38 85 VAL A CA 1
ATOM 687 C C . VAL A 1 85 ? -4.562 4.057 21.141 1.00 94.38 85 VAL A C 1
ATOM 689 O O . VAL A 1 85 ? -3.881 3.028 21.200 1.00 94.38 85 VAL A O 1
ATOM 692 N N . GLU A 1 86 ? -4.289 5.157 21.839 1.00 94.44 86 GLU A N 1
ATOM 693 C CA . GLU A 1 86 ? -3.188 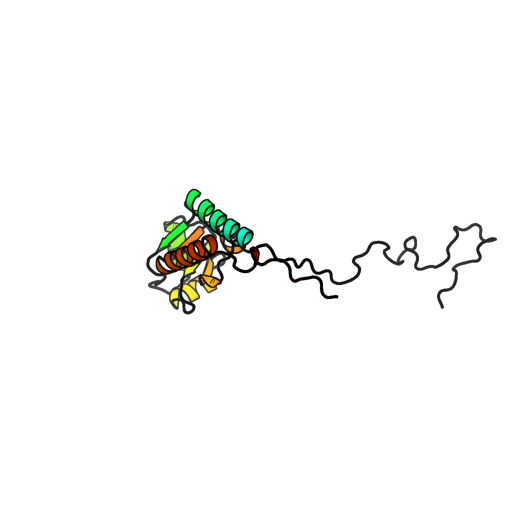5.280 22.795 1.00 94.44 86 GLU A CA 1
ATOM 694 C C . GLU A 1 86 ? -3.395 4.354 23.998 1.00 94.44 86 GLU A C 1
ATOM 696 O O . GLU A 1 86 ? -2.503 3.566 24.311 1.00 94.44 86 GLU A O 1
ATOM 701 N N . ASP A 1 87 ? -4.597 4.344 24.581 1.00 95.88 87 ASP A N 1
ATOM 702 C CA . ASP A 1 87 ? -4.970 3.484 25.713 1.00 95.88 87 ASP A CA 1
ATOM 703 C C . ASP A 1 87 ? -4.827 1.989 25.395 1.00 95.88 87 ASP A C 1
ATOM 705 O O . ASP A 1 87 ? -4.529 1.169 26.266 1.00 95.88 87 ASP A O 1
ATOM 709 N N . ARG A 1 88 ? -5.057 1.615 24.132 1.00 93.75 88 ARG A N 1
ATOM 710 C CA . ARG A 1 88 ? -4.956 0.229 23.654 1.00 93.75 88 ARG A CA 1
ATOM 711 C C . ARG A 1 88 ? -3.577 -0.128 23.109 1.00 93.75 88 ARG A C 1
ATOM 713 O O . ARG A 1 88 ? -3.370 -1.278 22.728 1.00 93.75 88 ARG A O 1
ATOM 720 N N . PHE A 1 89 ? -2.651 0.828 23.063 1.00 94.06 89 PHE A N 1
ATOM 721 C CA . PHE A 1 89 ? -1.303 0.658 22.522 1.00 94.06 89 PHE A CA 1
ATOM 722 C C . PHE A 1 89 ? -1.277 0.138 21.074 1.00 94.06 89 PHE A C 1
ATOM 724 O O . PHE A 1 89 ? -0.386 -0.614 20.687 1.00 94.06 89 PHE A O 1
ATOM 731 N N . TRP A 1 90 ? -2.230 0.569 20.240 1.00 94.06 90 TRP A N 1
ATOM 732 C CA . TRP A 1 90 ? -2.333 0.150 18.831 1.00 94.06 90 TRP A CA 1
ATOM 733 C C . TRP A 1 90 ? -1.334 0.854 17.900 1.00 94.06 90 TRP A C 1
ATOM 735 O O . TRP A 1 90 ? -1.347 0.643 16.688 1.00 94.06 90 TRP A O 1
ATOM 745 N N . GLY A 1 91 ? -0.442 1.677 18.442 1.00 91.94 91 GLY A N 1
ATOM 746 C CA . GLY A 1 91 ? 0.590 2.359 17.673 1.00 91.94 91 GLY A CA 1
ATOM 747 C C . GLY A 1 91 ? 0.062 3.506 16.798 1.00 91.94 91 GLY A C 1
ATOM 748 O O . GLY A 1 91 ? -1.119 3.847 16.826 1.00 91.94 91 GLY A O 1
ATOM 749 N N . PRO A 1 92 ? 0.954 4.139 16.017 1.00 92.19 92 PRO A N 1
ATOM 750 C CA . PRO A 1 92 ? 0.673 5.421 15.372 1.00 92.19 92 PRO A CA 1
ATOM 751 C C . PRO A 1 92 ? -0.170 5.318 14.094 1.00 92.19 92 PRO A C 1
ATOM 753 O O . PRO A 1 92 ? -0.660 6.334 13.610 1.00 92.19 92 PRO A O 1
ATOM 756 N N . SER A 1 93 ? -0.303 4.130 13.494 1.00 96.00 93 SER A N 1
ATOM 757 C CA . SER A 1 93 ? -0.970 3.977 12.196 1.00 96.00 93 SER A CA 1
ATOM 758 C C . SER A 1 93 ? -1.871 2.752 12.151 1.00 96.00 93 SER A C 1
ATOM 760 O O . SER A 1 93 ? -1.451 1.633 12.446 1.00 96.00 93 SER A O 1
ATOM 762 N N . ILE A 1 94 ? -3.125 2.962 11.764 1.00 97.19 94 ILE A N 1
ATOM 763 C CA . ILE A 1 94 ? -4.162 1.940 11.873 1.00 97.19 94 ILE A CA 1
ATOM 764 C C . ILE A 1 94 ? -4.951 1.850 10.578 1.00 97.19 94 ILE A C 1
ATOM 766 O O . ILE A 1 94 ? -5.382 2.858 10.017 1.00 97.19 94 ILE A O 1
ATOM 770 N N . LEU A 1 95 ? -5.160 0.616 10.129 1.00 97.50 95 LEU A N 1
ATOM 771 C CA . LEU A 1 95 ? -6.081 0.289 9.054 1.00 97.50 95 LEU A CA 1
ATOM 772 C C . LEU A 1 95 ? -7.350 -0.330 9.644 1.00 97.50 95 LEU A C 1
ATOM 774 O O . LEU A 1 95 ? -7.317 -1.453 10.141 1.00 97.50 95 LEU A O 1
ATOM 778 N N . PHE A 1 96 ? -8.462 0.392 9.558 1.00 96.25 96 PHE A N 1
ATOM 779 C CA . PHE A 1 96 ? -9.792 -0.087 9.921 1.00 96.25 96 PHE A CA 1
ATOM 780 C C . PHE A 1 96 ? -10.464 -0.705 8.696 1.00 96.25 96 PHE A C 1
ATOM 782 O O . PHE A 1 96 ? -10.557 -0.054 7.650 1.00 96.25 96 PHE A O 1
ATOM 789 N N . VAL A 1 97 ? -10.940 -1.947 8.815 1.00 96.69 97 VAL A N 1
ATOM 790 C CA . VAL A 1 97 ? -11.605 -2.655 7.715 1.00 96.69 97 VAL A CA 1
ATOM 791 C C . VAL A 1 97 ? -12.974 -3.170 8.123 1.00 96.69 97 VAL A C 1
ATOM 793 O O . VAL A 1 97 ? -13.091 -3.945 9.076 1.00 96.69 97 VAL A O 1
ATOM 796 N N . ASP A 1 98 ? -13.995 -2.781 7.359 1.00 95.44 98 ASP A N 1
ATOM 797 C CA . ASP A 1 98 ? -15.362 -3.286 7.511 1.00 95.44 98 ASP A CA 1
ATOM 798 C C . ASP A 1 98 ? -15.899 -3.898 6.214 1.00 95.44 98 ASP A C 1
ATOM 800 O O . ASP A 1 98 ? -15.361 -3.705 5.121 1.00 95.44 98 ASP A O 1
ATOM 804 N N . ASP A 1 99 ? -16.982 -4.652 6.343 1.00 92.81 99 ASP A N 1
ATOM 805 C CA . ASP A 1 99 ? -17.683 -5.279 5.234 1.00 92.81 99 ASP A CA 1
ATOM 806 C C . ASP A 1 99 ? -18.481 -4.280 4.374 1.00 92.81 99 ASP A C 1
ATOM 808 O O . ASP A 1 99 ? -18.535 -4.411 3.146 1.00 92.81 99 ASP A O 1
ATOM 812 N N . THR A 1 100 ? -19.116 -3.297 5.014 1.00 88.38 100 THR A N 1
ATOM 813 C CA . THR A 1 100 ? -20.058 -2.381 4.365 1.00 88.38 100 THR A CA 1
ATOM 814 C C . THR A 1 100 ? -19.356 -1.236 3.642 1.00 88.38 100 THR A C 1
ATOM 816 O O . THR A 1 100 ? -18.329 -0.729 4.079 1.00 88.38 100 THR A O 1
ATOM 819 N N . ASP A 1 101 ? -19.947 -0.786 2.532 1.00 83.06 101 ASP A N 1
ATOM 820 C CA . ASP A 1 101 ? -19.532 0.450 1.852 1.00 83.06 101 ASP A CA 1
ATOM 821 C C . ASP A 1 101 ? -19.866 1.694 2.678 1.00 83.06 101 ASP A C 1
ATOM 823 O O . ASP A 1 101 ? -19.119 2.671 2.709 1.00 83.06 101 ASP A O 1
ATOM 827 N N . ILE A 1 102 ? -21.018 1.648 3.347 1.00 86.75 102 ILE A N 1
ATOM 828 C CA . ILE A 1 102 ? -21.503 2.725 4.197 1.00 86.75 102 ILE A CA 1
ATOM 829 C C . ILE A 1 102 ? -21.008 2.437 5.608 1.00 86.75 102 ILE A C 1
ATOM 831 O O . ILE A 1 102 ? -21.499 1.531 6.284 1.00 86.75 102 ILE A O 1
ATOM 835 N N . MET A 1 103 ? -20.005 3.205 6.014 1.00 88.25 103 MET A N 1
ATOM 836 C CA . MET A 1 103 ? -19.426 3.159 7.351 1.00 88.25 103 MET A CA 1
ATOM 837 C C . MET A 1 103 ? -20.204 4.085 8.298 1.00 88.25 103 MET A C 1
ATOM 839 O O . MET A 1 103 ? -20.787 5.075 7.838 1.00 88.25 103 MET A O 1
ATOM 843 N N . PRO A 1 104 ? -20.196 3.828 9.618 1.00 92.12 104 PRO A N 1
ATOM 844 C CA . PRO A 1 104 ? -20.802 4.732 10.588 1.00 92.12 104 PRO A CA 1
ATOM 845 C C . PRO A 1 104 ? -20.236 6.156 10.475 1.00 92.12 104 PRO A C 1
ATOM 847 O O . PRO A 1 104 ? -19.031 6.360 10.310 1.00 92.12 104 PRO A O 1
ATOM 850 N N . HIS A 1 105 ? -21.106 7.163 10.599 1.00 92.50 105 HIS A N 1
ATOM 851 C CA . HIS A 1 105 ? -20.741 8.576 10.436 1.00 92.50 105 HIS A CA 1
ATOM 852 C C . HIS A 1 105 ? -19.581 8.964 11.367 1.00 92.50 105 HIS A C 1
ATOM 854 O O . HIS A 1 105 ? -18.607 9.575 10.936 1.00 92.50 105 HIS A O 1
ATOM 860 N N . ASN A 1 106 ? -19.649 8.571 12.638 1.00 94.38 106 ASN A N 1
ATOM 861 C CA . ASN A 1 106 ? -18.696 9.026 13.646 1.00 94.38 106 ASN A CA 1
ATOM 862 C C . ASN A 1 106 ? -17.260 8.569 13.349 1.00 94.38 106 ASN A C 1
ATOM 864 O O . ASN A 1 106 ? -16.345 9.392 13.406 1.00 94.38 106 ASN A O 1
ATOM 868 N N . ILE A 1 107 ? -17.056 7.302 12.961 1.00 94.44 107 ILE A N 1
ATOM 869 C CA . ILE A 1 107 ? -15.715 6.806 12.619 1.00 94.44 107 ILE A CA 1
ATOM 870 C C . ILE A 1 107 ? -15.197 7.416 11.321 1.00 94.44 107 ILE A C 1
ATOM 872 O O . ILE A 1 107 ? -14.017 7.750 11.237 1.00 94.44 107 ILE A O 1
ATOM 876 N N . MET A 1 108 ? -16.064 7.635 10.332 1.00 94.00 108 MET A N 1
ATOM 877 C CA . MET A 1 108 ? -15.677 8.273 9.074 1.00 94.00 108 MET A CA 1
ATOM 878 C C . MET A 1 108 ? -15.150 9.697 9.312 1.00 94.00 108 MET A C 1
ATOM 880 O O . MET A 1 108 ? -14.105 10.063 8.783 1.00 94.00 108 MET A O 1
ATOM 884 N N . PHE A 1 109 ? -15.830 10.491 10.144 1.00 93.75 109 PHE A N 1
ATOM 885 C CA . PHE A 1 109 ? -15.392 11.855 10.457 1.00 93.75 109 PHE A CA 1
ATOM 886 C C . PHE A 1 109 ? -14.134 11.897 11.326 1.00 93.75 109 PHE A C 1
ATOM 888 O O . PHE A 1 109 ? -13.293 12.775 11.121 1.00 93.75 109 PHE A O 1
ATOM 895 N N . ALA A 1 110 ? -13.997 10.968 12.275 1.00 94.25 110 ALA A N 1
ATOM 896 C CA . ALA A 1 110 ? -12.806 10.868 13.110 1.00 94.25 110 ALA A CA 1
ATOM 897 C C . ALA A 1 110 ? -11.579 10.481 12.269 1.00 94.25 110 ALA A C 1
ATOM 899 O O . ALA A 1 110 ? -10.575 11.186 12.279 1.00 94.25 110 ALA A O 1
ATOM 900 N N . THR A 1 111 ? -11.689 9.414 11.472 1.00 94.19 111 THR A N 1
ATOM 901 C CA . THR A 1 111 ? -10.591 8.919 10.621 1.00 94.19 111 THR A CA 1
ATOM 902 C C . THR A 1 111 ? -10.198 9.917 9.535 1.00 94.19 111 THR A C 1
ATOM 904 O O . THR A 1 111 ? -9.012 10.125 9.317 1.00 94.19 111 THR A O 1
ATOM 907 N N . ALA A 1 112 ? -11.154 10.615 8.911 1.00 92.94 112 ALA A N 1
ATOM 908 C CA . ALA A 1 112 ? -10.855 11.606 7.873 1.00 92.94 112 ALA A CA 1
ATOM 909 C C . ALA A 1 112 ? -10.024 12.806 8.367 1.00 92.94 112 ALA A C 1
ATOM 911 O O . ALA A 1 112 ? -9.373 13.469 7.561 1.00 92.94 112 ALA A O 1
ATOM 912 N N . LYS A 1 113 ? -10.066 13.113 9.670 1.00 92.56 113 LYS A N 1
ATOM 913 C CA . LYS A 1 113 ? -9.3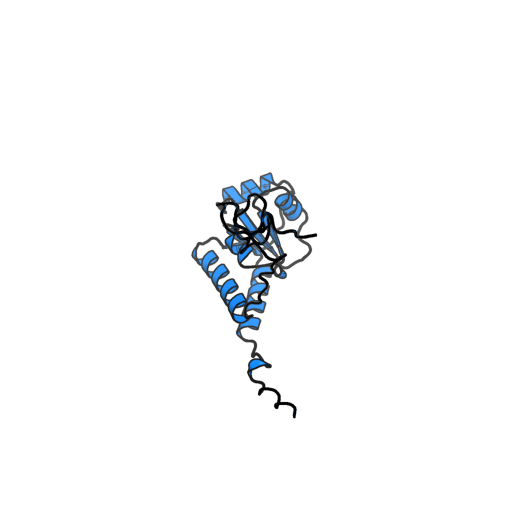18 14.227 10.274 1.00 92.56 113 LYS A CA 1
ATOM 914 C C . LYS A 1 113 ? -7.965 13.810 10.845 1.00 92.56 113 LYS A C 1
ATOM 916 O O . LYS A 1 113 ? -7.140 14.686 11.091 1.00 92.56 113 LYS A O 1
ATOM 921 N N . THR A 1 114 ? -7.744 12.518 11.076 1.00 91.44 114 THR A N 1
ATOM 922 C CA . THR A 1 114 ? -6.536 12.022 11.736 1.00 91.44 114 THR A CA 1
ATOM 923 C C . THR A 1 114 ? -5.575 11.399 10.735 1.00 91.44 114 THR A C 1
ATOM 925 O O . THR A 1 114 ? -5.896 10.432 10.048 1.00 91.44 114 THR A O 1
ATOM 928 N N . GLU A 1 115 ? -4.355 11.926 10.682 1.00 90.56 115 GLU A N 1
ATOM 929 C CA . GLU A 1 115 ? -3.287 11.334 9.881 1.00 90.56 115 GLU A CA 1
ATOM 930 C C . GLU A 1 115 ? -2.867 9.971 10.450 1.00 90.56 115 GLU A C 1
ATOM 932 O O . GLU A 1 115 ? -2.777 9.787 11.659 1.00 90.56 115 GLU A O 1
ATOM 937 N N . GLY A 1 116 ? -2.609 9.001 9.570 1.00 92.81 116 GLY A N 1
ATOM 938 C CA . GLY A 1 116 ? -2.203 7.646 9.962 1.00 92.81 116 GLY A CA 1
ATOM 939 C C . GLY A 1 116 ? -3.358 6.666 10.176 1.00 92.81 116 GLY A C 1
ATOM 940 O O . GLY A 1 116 ? -3.114 5.458 10.211 1.00 92.81 116 GLY A O 1
ATOM 941 N N . PHE A 1 117 ? -4.605 7.141 10.236 1.00 95.69 117 PHE A N 1
ATOM 942 C CA . PHE A 1 117 ? -5.788 6.286 10.297 1.00 95.69 117 PHE A CA 1
ATOM 943 C C . PHE A 1 117 ? -6.457 6.194 8.932 1.00 95.69 117 PHE A C 1
ATOM 945 O O . PHE A 1 117 ? -6.829 7.196 8.328 1.00 95.69 117 PHE A O 1
ATOM 952 N N . THR A 1 118 ? -6.625 4.969 8.443 1.00 95.56 118 THR A N 1
ATOM 953 C CA . THR A 1 118 ? -7.290 4.706 7.167 1.00 95.56 118 THR A CA 1
ATOM 954 C C . THR A 1 118 ? -8.484 3.800 7.401 1.00 95.56 118 THR A C 1
ATOM 956 O O . THR A 1 118 ? -8.350 2.745 8.015 1.00 95.56 118 THR A O 1
ATOM 959 N N . LEU A 1 119 ? -9.640 4.189 6.871 1.00 94.75 119 LEU A N 1
ATOM 960 C CA . LEU A 1 119 ? -10.843 3.364 6.832 1.00 94.75 119 LEU A CA 1
ATOM 961 C C . LEU A 1 119 ? -11.009 2.781 5.426 1.00 94.75 119 LEU A C 1
ATOM 963 O O . LEU A 1 119 ? -10.868 3.498 4.434 1.00 94.75 119 LEU A O 1
ATOM 967 N N . MET A 1 120 ? -11.274 1.480 5.326 1.00 94.81 120 MET A N 1
ATOM 968 C CA . MET A 1 120 ? -11.331 0.774 4.048 1.00 94.81 120 MET A CA 1
ATOM 969 C C . MET A 1 120 ? -12.386 -0.340 4.065 1.00 94.81 120 MET A C 1
ATOM 971 O O . MET A 1 120 ? -12.498 -1.063 5.047 1.00 94.81 120 MET A O 1
ATOM 975 N N . PRO A 1 121 ? -13.143 -0.548 2.981 1.00 95.38 121 PRO A N 1
ATOM 976 C CA . PRO A 1 121 ? -14.010 -1.713 2.871 1.00 95.38 121 PRO A CA 1
ATOM 977 C C . PRO A 1 121 ? -13.214 -2.974 2.491 1.00 95.38 121 PRO A C 1
ATOM 979 O O . PRO A 1 121 ? -12.169 -2.896 1.841 1.00 95.38 121 PRO A O 1
ATOM 982 N N . VAL A 1 122 ? -13.737 -4.163 2.808 1.00 95.38 122 VAL A N 1
ATOM 983 C CA . VAL A 1 122 ? -13.071 -5.463 2.557 1.00 95.38 122 VAL A CA 1
ATOM 984 C C . VAL A 1 122 ? -12.573 -5.640 1.116 1.00 95.38 122 VAL A C 1
ATOM 986 O O . VAL A 1 122 ? -11.528 -6.249 0.899 1.00 95.38 122 VAL A O 1
ATOM 989 N N . TYR A 1 123 ? -13.288 -5.143 0.102 1.00 93.31 123 TYR A N 1
ATOM 990 C CA . TYR A 1 123 ? -12.859 -5.303 -1.297 1.00 93.31 123 TYR A CA 1
ATOM 991 C C . TYR A 1 123 ? -11.651 -4.436 -1.680 1.00 93.31 123 TYR A C 1
ATOM 993 O O . TYR A 1 123 ? -10.992 -4.746 -2.669 1.00 93.31 123 TYR A O 1
ATOM 1001 N N . GLY A 1 124 ? -11.364 -3.373 -0.924 1.00 93.25 124 GLY A N 1
ATOM 1002 C CA . GLY A 1 124 ? -10.189 -2.522 -1.119 1.00 93.25 124 GLY A CA 1
ATOM 1003 C C . GLY A 1 124 ? -8.923 -3.073 -0.458 1.00 93.25 124 GLY A C 1
ATOM 1004 O O . GLY A 1 124 ? -7.832 -2.538 -0.683 1.00 93.25 124 GLY A O 1
ATOM 1005 N N . LEU A 1 125 ? -9.055 -4.137 0.347 1.00 95.38 125 LEU A N 1
ATOM 1006 C CA . LEU A 1 125 ? -7.959 -4.707 1.118 1.00 95.38 125 LEU A CA 1
ATOM 1007 C C . LEU A 1 125 ? -6.822 -5.160 0.200 1.00 95.38 125 LEU A C 1
ATOM 1009 O O . LEU A 1 125 ? -7.006 -5.942 -0.734 1.00 95.38 125 LEU A O 1
ATOM 1013 N N . ASN A 1 126 ? -5.621 -4.675 0.493 1.00 96.25 126 ASN A N 1
ATOM 1014 C CA . ASN A 1 126 ? -4.432 -4.954 -0.292 1.00 96.25 126 ASN A CA 1
ATOM 1015 C C . ASN A 1 126 ? -3.202 -5.083 0.617 1.00 96.25 126 ASN A C 1
ATOM 1017 O O . ASN A 1 126 ? -3.157 -4.529 1.715 1.00 96.25 126 ASN A O 1
ATOM 1021 N N . VAL A 1 127 ? -2.189 -5.806 0.135 1.00 97.19 127 VAL A N 1
ATOM 1022 C CA . VAL A 1 127 ? -0.959 -6.088 0.896 1.00 97.19 127 VAL A CA 1
ATOM 1023 C C . VAL A 1 127 ? -0.210 -4.804 1.258 1.00 97.19 127 VAL A C 1
ATOM 1025 O O . VAL A 1 127 ? 0.301 -4.686 2.366 1.00 97.19 127 VAL A O 1
ATOM 1028 N N . TYR A 1 128 ? -0.180 -3.820 0.356 1.00 97.19 128 TYR A N 1
ATOM 1029 C CA . TYR A 1 128 ? 0.507 -2.552 0.598 1.00 97.19 128 TYR A CA 1
ATOM 1030 C C . TYR A 1 128 ? -0.091 -1.798 1.793 1.00 97.19 128 TYR A C 1
ATOM 1032 O O . TYR A 1 128 ? 0.645 -1.386 2.683 1.00 97.19 128 TYR A O 1
ATOM 1040 N N . SER A 1 129 ? -1.415 -1.666 1.858 1.00 96.75 129 SER A N 1
ATOM 1041 C CA . SER A 1 129 ? -2.117 -1.018 2.963 1.00 96.75 129 SER A CA 1
ATOM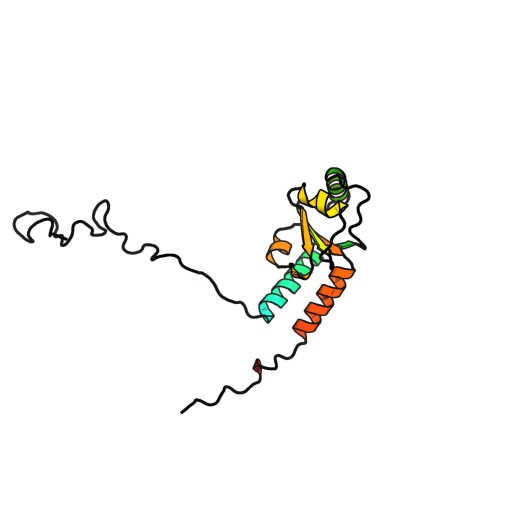 1042 C C . SER A 1 129 ? -1.926 -1.774 4.274 1.00 96.75 129 SER A C 1
ATOM 1044 O O . SER A 1 129 ? -1.732 -1.126 5.296 1.00 96.75 129 SER A O 1
ATOM 1046 N N . ILE A 1 130 ? -1.921 -3.113 4.256 1.00 97.19 130 ILE A N 1
ATOM 1047 C CA . ILE A 1 130 ? -1.661 -3.925 5.456 1.00 97.19 130 ILE A CA 1
ATOM 1048 C C . ILE A 1 130 ? -0.245 -3.675 5.990 1.00 97.19 130 ILE A C 1
ATOM 1050 O O . ILE A 1 130 ? -0.068 -3.525 7.193 1.00 97.19 130 ILE A O 1
ATOM 1054 N N . LEU A 1 131 ? 0.762 -3.611 5.114 1.00 96.44 131 LEU A N 1
ATOM 1055 C CA . LEU A 1 131 ? 2.158 -3.401 5.518 1.00 96.44 131 LEU A CA 1
ATOM 1056 C C . LEU A 1 131 ? 2.477 -1.945 5.870 1.00 96.44 131 LEU A C 1
ATOM 1058 O O . LEU A 1 131 ? 3.349 -1.696 6.696 1.00 96.44 131 LEU A O 1
ATOM 1062 N N . LYS A 1 132 ? 1.796 -0.984 5.237 1.00 96.19 132 LYS A N 1
ATOM 1063 C CA . LYS A 1 132 ? 1.984 0.448 5.494 1.00 96.19 132 LYS A CA 1
ATOM 1064 C C . LYS A 1 132 ? 1.553 0.840 6.909 1.00 96.19 132 LYS A C 1
ATOM 1066 O O . LYS A 1 132 ? 2.159 1.738 7.482 1.00 96.19 132 LYS A O 1
ATOM 1071 N N . HIS A 1 133 ? 0.503 0.212 7.435 1.00 97.25 133 HIS A N 1
ATOM 1072 C CA . HIS A 1 133 ? -0.007 0.499 8.774 1.00 97.25 133 HIS A CA 1
ATOM 1073 C C . HIS A 1 133 ? 0.601 -0.469 9.789 1.00 97.25 133 HIS A C 1
ATOM 1075 O O . HIS A 1 133 ? 0.829 -1.644 9.495 1.00 97.25 133 HIS A O 1
ATOM 1081 N N . THR A 1 134 ? 0.859 0.022 10.997 1.00 95.94 134 THR A N 1
ATOM 1082 C CA . THR A 1 134 ? 1.366 -0.785 12.110 1.00 95.94 134 THR A CA 1
ATOM 1083 C C . THR A 1 134 ? 0.305 -1.763 12.575 1.00 95.94 134 THR A C 1
ATOM 1085 O O . THR A 1 134 ? 0.621 -2.933 12.720 1.00 95.94 134 THR A O 1
ATOM 1088 N N . THR A 1 135 ? -0.956 -1.344 12.649 1.00 97.50 135 THR A N 1
ATOM 1089 C CA . THR A 1 135 ? -2.019 -2.176 13.221 1.00 97.50 135 THR A CA 1
ATOM 1090 C C . THR A 1 135 ? -3.193 -2.318 12.265 1.00 97.50 135 THR A C 1
ATOM 1092 O O . THR A 1 135 ? -3.573 -1.379 11.561 1.00 97.50 135 THR A O 1
ATOM 1095 N N . LEU A 1 136 ? -3.768 -3.516 12.226 1.00 97.75 136 LEU A N 1
ATOM 1096 C CA . LEU A 1 136 ? -4.930 -3.867 11.422 1.00 97.75 136 LEU A CA 1
ATOM 1097 C C . LEU A 1 136 ? -6.114 -4.154 12.347 1.00 97.75 136 LEU A C 1
ATOM 1099 O O . LEU A 1 136 ? -6.061 -5.069 13.162 1.00 97.75 136 LEU A O 1
ATOM 1103 N N . VAL A 1 137 ? -7.203 -3.407 12.191 1.00 97.12 137 VAL A N 1
ATOM 1104 C CA . VAL A 1 137 ? -8.430 -3.599 12.968 1.00 97.12 137 VAL A CA 1
ATOM 1105 C C . VAL A 1 137 ? -9.541 -4.055 12.031 1.00 97.12 137 VAL A C 1
ATOM 1107 O O . VAL A 1 137 ? -9.914 -3.338 11.102 1.00 97.12 137 VAL A O 1
ATOM 1110 N N . LEU A 1 138 ? -10.068 -5.255 12.265 1.00 97.19 138 LEU A N 1
ATOM 1111 C CA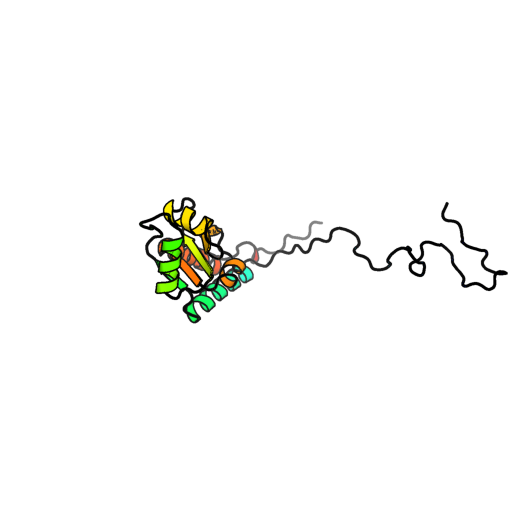 . LEU A 1 138 ? -11.094 -5.884 11.432 1.00 97.19 138 LEU A CA 1
ATOM 1112 C C . LEU A 1 138 ? -12.394 -6.039 12.219 1.00 97.19 138 LEU A C 1
ATOM 1114 O O . LEU A 1 138 ? -12.370 -6.470 13.374 1.00 97.19 138 LEU A O 1
ATOM 1118 N N . THR A 1 139 ? -13.539 -5.782 11.584 1.00 97.12 139 THR A N 1
ATOM 1119 C CA . THR A 1 139 ? -14.806 -6.261 12.149 1.00 97.12 139 THR A CA 1
ATOM 1120 C C . THR A 1 139 ? -14.912 -7.781 12.020 1.00 97.12 139 THR A C 1
ATOM 1122 O O . THR A 1 139 ? -14.385 -8.377 11.076 1.00 97.12 139 THR A O 1
ATOM 1125 N N . ILE A 1 140 ? -15.645 -8.437 12.925 1.00 96.38 140 ILE A N 1
ATOM 1126 C CA . ILE A 1 140 ? -15.922 -9.884 12.812 1.00 96.38 140 ILE A CA 1
ATOM 1127 C C . ILE A 1 140 ? -16.604 -10.207 11.470 1.00 96.38 140 ILE A C 1
ATOM 1129 O O . ILE A 1 140 ? -16.316 -11.220 10.830 1.00 96.38 140 ILE A O 1
ATOM 1133 N N . ARG A 1 141 ? -17.478 -9.313 10.992 1.00 95.31 141 ARG A N 1
ATOM 1134 C CA . ARG A 1 141 ? -18.141 -9.439 9.684 1.00 95.31 141 ARG A CA 1
ATOM 1135 C C . ARG A 1 141 ? -17.133 -9.393 8.537 1.00 95.31 141 ARG A C 1
ATOM 1137 O O . ARG A 1 141 ? -17.184 -10.243 7.645 1.00 95.31 141 ARG A O 1
ATOM 1144 N N . ALA A 1 142 ? -16.197 -8.444 8.584 1.00 96.06 142 ALA A N 1
ATOM 1145 C CA . ALA A 1 142 ? -15.128 -8.331 7.604 1.00 96.06 142 ALA A CA 1
ATOM 1146 C C . ALA A 1 142 ? -14.238 -9.580 7.590 1.00 96.06 142 ALA A C 1
ATOM 1148 O O . ALA A 1 142 ? -13.968 -10.116 6.514 1.00 96.06 142 ALA A O 1
ATOM 1149 N N . LEU A 1 143 ? -13.851 -10.083 8.767 1.00 96.06 143 LEU A N 1
ATOM 1150 C CA . LEU A 1 143 ? -13.049 -11.300 8.909 1.00 96.06 143 LEU A CA 1
ATOM 1151 C C . LEU A 1 143 ? -13.711 -12.497 8.216 1.00 96.06 143 LEU A C 1
ATOM 1153 O O . LEU A 1 143 ? -13.098 -13.110 7.342 1.00 96.06 143 LEU A O 1
ATOM 1157 N N . ASN A 1 144 ? -14.982 -12.767 8.524 1.00 96.25 144 ASN A N 1
ATOM 1158 C CA . ASN A 1 144 ? -15.726 -13.887 7.938 1.00 96.25 144 ASN A CA 1
ATOM 1159 C C . ASN A 1 144 ? -15.804 -13.793 6.405 1.00 96.25 144 ASN A C 1
ATOM 1161 O O . ASN A 1 144 ? -15.714 -14.795 5.689 1.00 96.25 144 ASN A O 1
ATOM 1165 N N . LYS A 1 145 ? -15.961 -12.579 5.861 1.00 95.88 145 LYS A N 1
ATOM 1166 C CA . LYS A 1 145 ? -15.995 -12.375 4.407 1.00 95.88 145 LYS A CA 1
ATOM 1167 C C . LYS A 1 145 ? -14.626 -12.563 3.761 1.00 95.88 145 LYS A C 1
ATOM 1169 O O . LYS A 1 145 ? -14.559 -13.115 2.660 1.00 95.88 145 LYS A O 1
ATOM 1174 N N . ILE A 1 146 ? -13.557 -12.106 4.414 1.00 95.81 146 ILE A N 1
ATOM 1175 C CA . ILE A 1 146 ? -12.176 -12.308 3.960 1.00 95.81 146 ILE A CA 1
ATOM 1176 C C . ILE A 1 146 ? -11.867 -13.805 3.924 1.00 95.81 146 ILE A C 1
ATOM 1178 O O . ILE A 1 146 ? -11.454 -14.307 2.880 1.00 95.81 146 ILE A O 1
ATOM 1182 N N . GLU A 1 147 ? -12.149 -14.523 5.011 1.00 95.62 147 GLU A N 1
ATOM 1183 C CA . GLU A 1 147 ? -11.947 -15.969 5.115 1.00 95.62 147 GLU A CA 1
ATOM 1184 C C . GLU A 1 147 ? -12.689 -16.716 4.000 1.00 95.62 147 GLU A C 1
ATOM 1186 O O . GLU A 1 147 ? -12.070 -17.441 3.218 1.00 95.62 147 GLU A O 1
ATOM 1191 N N . LYS A 1 148 ? -13.995 -16.460 3.837 1.00 95.94 148 LYS A N 1
ATOM 1192 C CA . LYS A 1 148 ? -14.807 -17.085 2.783 1.00 95.94 148 LYS A CA 1
ATOM 1193 C C . LYS A 1 148 ? -14.220 -16.859 1.388 1.00 95.94 148 LYS A C 1
ATOM 1195 O O . LYS A 1 148 ? -14.189 -17.781 0.574 1.00 95.94 148 LYS A O 1
ATOM 1200 N N . LYS A 1 149 ? -13.764 -15.636 1.091 1.00 93.94 149 LYS A N 1
ATOM 1201 C CA . LYS A 1 149 ? -13.172 -15.298 -0.213 1.00 93.94 149 LYS A CA 1
ATOM 1202 C C . LYS A 1 149 ? -11.823 -15.974 -0.431 1.00 93.94 149 LYS A C 1
ATOM 1204 O O . LYS A 1 149 ? -11.569 -16.440 -1.540 1.00 93.94 149 LYS A O 1
ATOM 1209 N N . LEU A 1 150 ? -10.975 -16.025 0.594 1.00 94.19 150 LEU A N 1
ATOM 1210 C CA . LEU A 1 150 ? -9.659 -16.653 0.511 1.00 94.19 150 LEU A CA 1
ATOM 1211 C C . LEU A 1 150 ? -9.769 -18.166 0.349 1.00 94.19 150 LEU A C 1
ATOM 1213 O O . LEU A 1 150 ? -9.172 -18.707 -0.576 1.00 94.19 150 LEU A O 1
ATOM 1217 N N . LEU A 1 151 ? -10.594 -18.829 1.161 1.00 94.19 151 LEU A N 1
ATOM 1218 C CA . LEU A 1 151 ? -10.839 -20.269 1.046 1.00 94.19 151 LEU A CA 1
ATOM 1219 C C . LEU A 1 151 ? -11.425 -20.630 -0.319 1.00 94.19 151 LEU A C 1
ATOM 1221 O O . LEU A 1 151 ? -10.944 -21.552 -0.975 1.00 94.19 151 LEU A O 1
ATOM 1225 N N . HIS A 1 152 ? -12.405 -19.856 -0.797 1.00 92.94 152 HIS A N 1
ATOM 1226 C CA . HIS A 1 152 ? -12.935 -20.039 -2.145 1.00 92.94 152 HIS A CA 1
ATOM 1227 C C . HIS A 1 152 ? -11.828 -19.910 -3.195 1.00 92.94 152 HIS A C 1
ATOM 1229 O O . HIS A 1 152 ? -11.736 -20.734 -4.099 1.00 92.94 152 HIS A O 1
ATOM 1235 N N . ALA A 1 153 ? -10.974 -18.890 -3.095 1.00 90.31 153 ALA A N 1
ATOM 1236 C CA . ALA A 1 153 ? -9.925 -18.648 -4.076 1.00 90.31 153 ALA A CA 1
ATOM 1237 C C . ALA A 1 153 ? -8.796 -19.697 -4.049 1.00 90.31 153 ALA A C 1
ATOM 1239 O O . ALA A 1 153 ? -8.213 -19.943 -5.101 1.00 90.31 153 ALA A O 1
ATOM 1240 N N . LEU A 1 154 ? -8.518 -20.309 -2.893 1.00 88.69 154 LEU A N 1
ATOM 1241 C CA . LEU A 1 154 ? -7.547 -21.397 -2.731 1.00 88.69 154 LEU A CA 1
ATOM 1242 C C . LEU A 1 154 ? -8.070 -22.740 -3.257 1.00 88.69 154 LEU A C 1
ATOM 1244 O O . LEU A 1 154 ? -7.291 -23.522 -3.789 1.00 88.69 154 LEU A O 1
ATOM 1248 N N . HIS A 1 155 ? -9.370 -23.013 -3.111 1.00 88.06 155 HIS A N 1
ATOM 1249 C CA . HIS A 1 155 ? -9.980 -24.296 -3.497 1.00 88.06 155 HIS A CA 1
ATOM 1250 C C . HIS A 1 155 ? -10.680 -24.262 -4.864 1.00 88.06 155 HIS A C 1
ATOM 1252 O O . HIS A 1 155 ? -11.247 -25.263 -5.298 1.00 88.06 155 HIS A O 1
ATOM 1258 N N . SER A 1 156 ? -10.679 -23.116 -5.549 1.00 82.56 156 SER A N 1
ATOM 1259 C CA . SER A 1 156 ? -11.215 -23.022 -6.908 1.00 82.56 156 SER A CA 1
ATOM 1260 C C . SER A 1 156 ? -10.313 -23.794 -7.872 1.00 82.56 156 SER A C 1
ATOM 1262 O O . SER A 1 156 ? -9.167 -23.396 -8.077 1.00 82.56 156 SER A O 1
ATOM 1264 N N . TYR A 1 157 ? -10.837 -24.847 -8.504 1.00 69.56 157 TYR A N 1
ATOM 1265 C CA . TYR A 1 157 ? -10.193 -25.470 -9.662 1.00 69.56 157 TYR A CA 1
ATOM 1266 C C . TYR A 1 157 ? -10.208 -24.495 -10.839 1.00 69.56 157 TYR A C 1
ATOM 1268 O O . TYR A 1 157 ? -11.247 -23.918 -11.169 1.00 69.56 157 TYR A O 1
ATOM 1276 N N . ASP A 1 158 ? -9.051 -24.291 -11.461 1.00 64.81 158 ASP A N 1
ATOM 1277 C CA . ASP A 1 158 ? -8.925 -23.401 -12.607 1.00 64.81 158 ASP A CA 1
ATOM 1278 C C . ASP A 1 158 ? -9.317 -24.163 -13.876 1.00 64.81 158 ASP A C 1
ATOM 1280 O O . ASP A 1 158 ? -8.486 -24.791 -14.528 1.00 64.81 158 ASP A O 1
ATOM 1284 N N . THR A 1 159 ? -10.605 -24.130 -14.228 1.00 59.56 159 THR A N 1
ATOM 1285 C CA . THR A 1 159 ? -11.152 -24.838 -15.401 1.00 59.56 159 THR A CA 1
ATOM 1286 C C . THR A 1 159 ? -10.460 -24.490 -16.722 1.00 59.56 159 THR A C 1
ATOM 1288 O O . THR A 1 159 ? -10.629 -25.225 -17.687 1.00 59.56 159 THR A O 1
ATOM 1291 N N . GLN A 1 160 ? -9.701 -23.389 -16.797 1.00 57.88 160 GLN A N 1
ATOM 1292 C CA . GLN A 1 160 ? -8.967 -22.991 -18.004 1.00 57.88 160 GLN A CA 1
ATOM 1293 C C . GLN A 1 160 ? -7.519 -23.497 -18.061 1.00 57.88 160 GLN A C 1
ATOM 1295 O O . GLN A 1 160 ? -6.958 -23.574 -19.148 1.00 57.88 160 GLN A O 1
ATOM 1300 N N . LYS A 1 161 ? -6.909 -23.862 -16.927 1.00 57.69 161 LYS A N 1
ATOM 1301 C CA . LYS A 1 161 ? -5.503 -24.308 -16.870 1.00 57.69 161 LYS A CA 1
ATOM 1302 C C . LYS A 1 161 ? -5.332 -25.754 -17.362 1.00 57.69 161 LYS A C 1
ATOM 1304 O O . LYS A 1 161 ? -4.264 -26.096 -17.857 1.00 57.69 161 LYS A O 1
ATOM 1309 N N . ASP A 1 162 ? -6.403 -26.548 -17.277 1.00 55.09 162 ASP A N 1
ATOM 1310 C CA . ASP A 1 162 ? -6.487 -27.944 -17.738 1.00 55.09 162 ASP A CA 1
ATOM 1311 C C . ASP A 1 162 ? -7.093 -28.095 -19.148 1.00 55.09 162 ASP A C 1
ATOM 1313 O O . ASP A 1 162 ? -7.265 -29.215 -19.635 1.00 55.09 162 ASP A O 1
ATOM 1317 N N . GLN A 1 163 ? -7.441 -26.994 -19.829 1.00 59.66 163 GLN A N 1
ATOM 1318 C CA . GLN A 1 163 ? -7.893 -27.080 -21.219 1.00 59.66 163 GLN A CA 1
ATOM 1319 C C . GLN A 1 163 ? -6.690 -27.340 -22.138 1.00 59.66 163 GLN A C 1
ATOM 1321 O O . GLN A 1 163 ? -5.686 -26.629 -22.037 1.00 59.66 163 GLN A O 1
ATOM 1326 N N . PRO A 1 164 ? -6.762 -28.341 -23.040 1.00 66.81 164 PRO A N 1
ATOM 1327 C CA . PRO A 1 164 ? -5.714 -28.543 -24.031 1.00 66.81 164 PRO A CA 1
ATOM 1328 C C . PRO A 1 164 ? -5.554 -27.269 -24.875 1.00 66.81 164 PRO A C 1
ATOM 1330 O O . PRO A 1 164 ? -6.550 -26.575 -25.114 1.00 66.81 164 PRO A O 1
ATOM 1333 N N . PRO A 1 165 ? -4.323 -26.937 -25.314 1.00 76.50 165 PRO A N 1
ATOM 1334 C CA . PRO A 1 165 ? -4.105 -25.776 -26.165 1.00 76.50 165 PRO A CA 1
ATOM 1335 C C . PRO A 1 165 ? -5.011 -25.865 -27.402 1.00 76.50 165 PRO A C 1
ATOM 1337 O O . PRO A 1 165 ? -5.252 -26.974 -27.896 1.00 76.50 165 PRO A O 1
ATOM 1340 N N . PRO A 1 166 ? -5.540 -24.729 -27.894 1.00 79.50 166 PRO A N 1
ATOM 1341 C CA . PRO A 1 166 ? -6.323 -24.730 -29.119 1.00 79.50 166 PRO A CA 1
ATOM 1342 C C . PRO A 1 166 ? -5.483 -25.349 -30.247 1.00 79.50 166 PRO A C 1
ATOM 1344 O O . PRO A 1 166 ? -4.274 -25.109 -30.289 1.00 79.50 166 PRO A O 1
ATOM 1347 N N . PRO A 1 167 ? -6.082 -26.177 -31.122 1.00 80.44 167 PRO A N 1
ATOM 1348 C CA . PRO A 1 167 ? -5.359 -26.740 -32.254 1.00 80.44 167 PRO A CA 1
ATOM 1349 C C . PRO A 1 167 ? -4.782 -25.603 -33.103 1.00 80.44 167 PRO A C 1
ATOM 1351 O O . PRO A 1 167 ? -5.469 -24.603 -33.316 1.00 80.44 167 PRO A O 1
ATOM 1354 N N . ASP A 1 168 ? -3.536 -25.757 -33.561 1.00 77.88 168 ASP A N 1
ATOM 1355 C CA . ASP A 1 168 ? -2.909 -24.807 -34.481 1.00 77.88 168 ASP A CA 1
ATOM 1356 C C . ASP A 1 168 ? -3.836 -24.621 -35.695 1.00 77.88 168 ASP A C 1
ATOM 1358 O O . ASP A 1 168 ? -4.171 -25.590 -36.385 1.00 77.88 168 ASP A O 1
ATOM 1362 N N . GLU A 1 169 ? -4.316 -23.393 -35.913 1.00 66.38 169 GLU A N 1
ATOM 1363 C CA . GLU A 1 169 ? -5.105 -23.069 -37.102 1.00 66.38 169 GLU A CA 1
ATOM 1364 C C . GLU A 1 169 ? -4.226 -23.237 -38.361 1.00 66.38 169 GLU A C 1
ATOM 1366 O O . GLU A 1 169 ? -3.042 -22.888 -38.318 1.00 66.38 169 GLU A O 1
ATOM 1371 N N . PRO A 1 170 ? -4.775 -23.804 -39.454 1.00 71.50 170 PRO A N 1
ATOM 1372 C CA . PRO A 1 170 ? -4.024 -24.134 -40.668 1.00 71.50 170 PRO A CA 1
ATOM 1373 C C . PRO A 1 170 ? -3.512 -22.917 -41.450 1.00 71.50 170 PRO A C 1
ATOM 1375 O O . PRO A 1 170 ? -4.191 -21.864 -41.456 1.00 71.50 170 PRO A O 1
#

pLDDT: mean 91.13, std 9.09, range [48.97, 97.81]

Foldseek 3Di:
DFCAPDDQDDPPDDGDRGCQDPPHDNHDDPDDDPDDDDPDDDDDPVVQLVLLVVLVVVCVVVVQEAEDAAPDDPALALVVVVVVCVVVVNDQAEEEEEADPDHDNSNVSNQVPHPRYHYDYLVPDGSCNSVVHSHYYYYPRSVVVSVVVSVCSVPDDPPVVPDDPDPPDD

Radius of gyration: 29.03 Å; chains: 1; bounding box: 66×51×69 Å